Protein AF-A0A0E9LR06-F1 (afdb_monomer_lite)

Secondary structure (DSSP, 8-state):
---SEEEEEEEEEESSTT-TTSEEEEEEEE--SSHHHHHHHHHHHHHHHHHHHHHTTT-----HHHHHHHTHHHH-----EEEEETTEEEEEE-TTTTBEEEEEEEETT--EEE-TTSPEEESSEEEEEEESTTHHHHHHHHHHHHHHHHHHHHHHHHTTSSTT-----------

pLDDT: mean 84.6, std 14.97, range [41.38, 98.06]

Foldseek 3Di:
DAQQKWKWKWAWWDPFQQPPPDIDTGTDTQGDPDRVVRVVVSVVVQVVVLQVQQVVVVHGDDDLVVSLVSRVSTQPNVDWDFDDDPRDGPDTDRPRPRHWMWMKMAGPPFDWDADPVGDTDGPDIQTQDTRHPCRVVCVVSNVVVVVVVVVSVVCVVVVVVPVPDDDDPDDDDDD

Structure (mmCIF, N/CA/C/O backbone):
data_AF-A0A0E9LR06-F1
#
_entry.id   AF-A0A0E9LR06-F1
#
loop_
_atom_site.group_PDB
_atom_site.id
_atom_site.type_symbol
_atom_site.label_atom_id
_atom_site.label_alt_id
_atom_site.label_comp_id
_atom_site.label_asym_id
_atom_site.label_entity_id
_atom_site.label_seq_id
_atom_site.pdbx_PDB_ins_code
_atom_site.Cartn_x
_atom_site.Cartn_y
_atom_site.Cartn_z
_atom_site.occupancy
_atom_site.B_iso_or_equiv
_atom_site.auth_seq_id
_atom_site.auth_comp_id
_atom_site.auth_asym_id
_atom_site.auth_atom_id
_atom_site.pdbx_PDB_model_num
ATOM 1 N N . MET A 1 1 ? -22.228 1.128 17.188 1.00 53.84 1 MET A N 1
ATOM 2 C CA . MET A 1 1 ? -21.564 2.427 16.905 1.00 53.84 1 MET A CA 1
ATOM 3 C C . MET A 1 1 ? -20.987 2.357 15.503 1.00 53.84 1 MET A C 1
ATOM 5 O O . MET A 1 1 ? -20.429 1.321 15.172 1.00 53.84 1 MET A O 1
ATOM 9 N N . LYS A 1 2 ? -21.122 3.404 14.677 1.00 66.38 2 LYS A N 1
ATOM 10 C CA . LYS A 1 2 ? -20.380 3.459 13.404 1.00 66.38 2 LYS A CA 1
ATOM 11 C C . LYS A 1 2 ? -18.892 3.612 13.716 1.00 66.38 2 LYS A C 1
ATOM 13 O O . LYS A 1 2 ? -18.542 4.405 14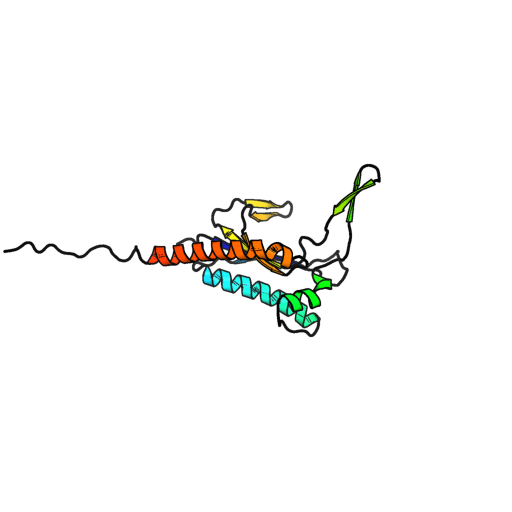.588 1.00 66.38 2 LYS A O 1
ATOM 18 N N . THR A 1 3 ? -18.036 2.856 13.040 1.00 77.25 3 THR A N 1
ATOM 19 C CA . THR A 1 3 ? -16.591 3.007 13.209 1.00 77.25 3 THR A CA 1
ATOM 20 C C . THR A 1 3 ? -16.111 4.346 12.671 1.00 77.25 3 THR A C 1
ATOM 22 O O . THR A 1 3 ? -16.544 4.739 11.589 1.00 77.25 3 THR A O 1
ATOM 25 N N . PRO A 1 4 ? -15.212 5.040 13.392 1.00 89.06 4 PRO A N 1
ATOM 26 C CA . PRO A 1 4 ? -14.750 6.369 12.992 1.00 89.06 4 PRO A CA 1
ATOM 27 C C . PRO A 1 4 ? -13.820 6.348 11.775 1.00 89.06 4 PRO A C 1
ATOM 29 O O . PRO A 1 4 ? -13.615 7.378 11.145 1.00 89.06 4 PRO A O 1
ATOM 32 N N . PHE A 1 5 ? -13.265 5.187 11.433 1.00 94.81 5 PHE A N 1
ATOM 33 C CA . PHE A 1 5 ? -12.407 5.000 10.272 1.00 94.81 5 PHE A CA 1
ATOM 34 C C . PHE A 1 5 ? -12.494 3.557 9.765 1.00 94.81 5 PHE A C 1
ATOM 36 O O . PHE A 1 5 ? -13.059 2.672 10.421 1.00 94.81 5 PHE A O 1
ATOM 43 N N . PHE A 1 6 ? -11.951 3.336 8.576 1.00 96.19 6 PHE A N 1
ATOM 44 C CA . PHE A 1 6 ? -11.819 2.040 7.922 1.00 96.19 6 PHE A CA 1
ATOM 45 C C . PHE A 1 6 ? -10.513 1.989 7.124 1.00 96.19 6 PHE A C 1
ATOM 47 O O . PHE A 1 6 ? -9.777 2.975 7.074 1.00 96.19 6 PHE A O 1
ATOM 54 N N . TYR A 1 7 ? -10.225 0.841 6.510 1.00 97.94 7 TYR A N 1
ATOM 55 C CA . TYR A 1 7 ? -9.013 0.664 5.714 1.00 97.94 7 TYR A CA 1
ATOM 56 C C . TYR A 1 7 ? -9.339 0.477 4.240 1.00 97.94 7 TYR A C 1
ATOM 58 O O . TYR A 1 7 ? -10.349 -0.135 3.885 1.00 97.94 7 TYR A O 1
ATOM 66 N N . LEU A 1 8 ? -8.457 0.994 3.397 1.00 96.88 8 LEU A N 1
ATOM 67 C CA . LEU A 1 8 ? -8.455 0.808 1.956 1.00 96.88 8 LEU A CA 1
ATOM 68 C C . LEU A 1 8 ? -7.118 0.178 1.574 1.00 96.88 8 LEU A C 1
ATOM 70 O O . LEU A 1 8 ? -6.073 0.749 1.873 1.00 96.88 8 LEU A O 1
ATOM 74 N N . VAL A 1 9 ? -7.150 -0.973 0.914 1.00 96.38 9 VAL A N 1
ATOM 75 C CA . VAL A 1 9 ? -5.975 -1.526 0.239 1.00 96.38 9 VAL A CA 1
ATOM 76 C C . VAL A 1 9 ? -6.067 -1.141 -1.226 1.00 96.38 9 VAL A C 1
ATOM 78 O O . VAL A 1 9 ? -7.066 -1.453 -1.871 1.00 96.38 9 VAL A O 1
ATOM 81 N N . SER A 1 10 ? -5.057 -0.444 -1.730 1.00 93.94 10 SER A N 1
ATOM 82 C CA . SER A 1 10 ? -5.015 0.019 -3.113 1.00 93.94 10 SER A CA 1
ATOM 83 C C . SER A 1 10 ? -3.616 -0.147 -3.689 1.00 93.94 10 SER A C 1
ATOM 85 O O . SER A 1 10 ? -2.638 -0.042 -2.951 1.00 93.94 10 SER A O 1
ATOM 87 N N . GLY A 1 11 ? -3.517 -0.448 -4.977 1.00 91.44 11 GLY A N 1
ATOM 88 C CA . GLY A 1 11 ? -2.230 -0.615 -5.631 1.00 91.44 11 GLY A CA 1
ATOM 89 C C . GLY A 1 11 ? -2.339 -1.193 -7.028 1.00 91.44 11 GLY A C 1
ATOM 90 O O . GLY A 1 11 ? -3.398 -1.680 -7.426 1.00 91.44 11 GLY A O 1
ATOM 91 N N . THR A 1 12 ? -1.214 -1.178 -7.725 1.00 91.06 12 THR A N 1
ATOM 92 C CA . THR A 1 12 ? -1.082 -1.667 -9.090 1.00 91.06 12 THR A CA 1
ATOM 93 C C . THR A 1 12 ? 0.176 -2.516 -9.199 1.00 91.06 12 THR A C 1
ATOM 95 O O . THR A 1 12 ? 1.254 -2.112 -8.769 1.00 91.06 12 THR A O 1
ATOM 98 N N . PHE A 1 13 ? 0.055 -3.700 -9.790 1.00 87.81 13 PHE A N 1
ATOM 99 C CA . PHE A 1 13 ? 1.185 -4.583 -10.074 1.00 87.81 13 PHE A CA 1
ATOM 100 C C . PHE A 1 13 ? 1.242 -4.931 -11.548 1.00 87.81 13 PHE A C 1
ATOM 102 O O . PHE A 1 13 ? 0.211 -5.135 -12.187 1.00 87.81 13 PHE A O 1
ATOM 109 N N . MET A 1 14 ? 2.441 -5.125 -12.075 1.00 86.69 14 MET A N 1
ATOM 110 C CA . MET A 1 14 ? 2.588 -5.728 -13.394 1.00 86.69 14 MET A CA 1
ATOM 111 C C . MET A 1 14 ? 2.323 -7.235 -13.302 1.00 86.69 14 MET A C 1
ATOM 113 O O . MET A 1 14 ? 2.738 -7.881 -12.347 1.00 86.69 14 MET A O 1
ATOM 117 N N . ARG A 1 15 ? 1.629 -7.834 -14.278 1.00 80.50 15 ARG A N 1
ATOM 118 C CA . ARG A 1 15 ? 1.476 -9.306 -14.329 1.00 80.50 15 ARG A CA 1
ATOM 119 C C . ARG A 1 15 ? 2.746 -10.004 -14.783 1.00 80.50 15 ARG A C 1
ATOM 121 O O . ARG A 1 15 ? 3.028 -11.117 -14.354 1.00 80.50 15 ARG A O 1
ATOM 128 N N . SER A 1 16 ? 3.460 -9.361 -15.698 1.00 75.75 16 SER A N 1
ATOM 129 C CA . SER A 1 16 ? 4.709 -9.844 -16.268 1.00 75.75 16 SER A CA 1
ATOM 130 C C . SER A 1 16 ? 5.691 -8.681 -16.373 1.00 75.75 16 SER A C 1
ATOM 132 O O . SER A 1 16 ? 5.259 -7.559 -16.655 1.00 75.75 16 SER A O 1
ATOM 134 N N . PRO A 1 17 ? 7.000 -8.930 -16.198 1.00 68.69 17 PRO A N 1
ATOM 135 C CA . PRO A 1 17 ? 8.024 -7.914 -16.404 1.00 68.69 17 PRO A CA 1
ATOM 136 C C . PRO A 1 17 ? 7.884 -7.259 -17.786 1.00 68.69 17 PRO A C 1
ATOM 138 O O . PRO A 1 17 ? 7.922 -7.947 -18.806 1.00 68.69 17 PRO A O 1
ATOM 141 N N . GLY A 1 18 ? 7.714 -5.936 -17.821 1.00 66.81 18 GLY A N 1
ATOM 142 C CA . GLY A 1 18 ? 7.648 -5.151 -19.060 1.00 66.81 18 GLY A CA 1
ATOM 143 C C . GLY A 1 18 ? 6.316 -5.178 -19.827 1.00 66.81 18 GLY A C 1
ATOM 144 O O . GLY A 1 18 ? 6.215 -4.498 -20.847 1.00 66.81 18 GLY A O 1
ATOM 145 N N . ASP A 1 19 ? 5.292 -5.902 -19.361 1.00 74.62 19 ASP A N 1
ATOM 146 C CA . ASP A 1 19 ? 3.959 -5.892 -19.985 1.00 74.62 19 ASP A CA 1
ATOM 147 C C . ASP A 1 19 ? 3.061 -4.807 -19.379 1.00 74.62 19 ASP A C 1
ATOM 149 O O . ASP A 1 19 ? 2.243 -5.080 -18.502 1.00 74.62 19 ASP A O 1
ATOM 153 N N . LEU A 1 20 ? 3.194 -3.576 -19.880 1.00 73.50 20 LEU A N 1
ATOM 154 C CA . LEU A 1 20 ? 2.383 -2.427 -19.455 1.00 73.50 20 LEU A CA 1
ATOM 155 C C . LEU A 1 20 ? 0.892 -2.530 -19.798 1.00 73.50 20 LEU A C 1
ATOM 157 O O . LEU A 1 20 ? 0.096 -1.735 -19.306 1.00 73.50 20 LEU A O 1
ATOM 161 N N . SER A 1 21 ? 0.502 -3.463 -20.666 1.00 77.75 21 SER A N 1
ATOM 162 C CA . SER A 1 21 ? -0.845 -3.477 -21.242 1.00 77.75 21 SER A CA 1
ATOM 163 C C . SER A 1 21 ? -1.899 -4.115 -20.335 1.00 77.75 21 SER A C 1
ATOM 165 O O . SER A 1 21 ? -3.094 -3.984 -20.600 1.00 77.75 21 SER A O 1
ATOM 167 N N . ASN A 1 22 ? -1.470 -4.814 -19.281 1.00 81.06 22 ASN A N 1
ATOM 168 C CA . ASN A 1 22 ? -2.355 -5.619 -18.447 1.00 81.06 22 ASN A CA 1
ATOM 169 C C . ASN A 1 22 ? -1.936 -5.613 -16.964 1.00 81.06 22 ASN A C 1
ATOM 171 O O . ASN A 1 22 ? -1.532 -6.657 -16.428 1.00 81.06 22 ASN A O 1
ATOM 175 N N . PRO A 1 23 ? -2.001 -4.453 -16.289 1.00 86.94 23 PRO A N 1
ATOM 176 C CA . PRO A 1 23 ? -1.739 -4.379 -14.861 1.00 86.94 23 PRO A CA 1
ATOM 177 C C . PRO A 1 23 ? -2.803 -5.133 -14.041 1.00 86.94 23 PRO A C 1
ATOM 179 O O . PRO A 1 23 ? -3.943 -5.342 -14.461 1.00 86.94 23 PRO A O 1
ATOM 182 N N . VAL A 1 24 ? -2.420 -5.562 -12.841 1.00 87.06 24 VAL A N 1
ATOM 183 C CA . VAL A 1 24 ? -3.335 -5.998 -11.786 1.00 87.06 24 VAL A CA 1
ATOM 184 C C . VAL A 1 24 ? -3.602 -4.810 -10.885 1.00 87.06 24 VAL A C 1
ATOM 186 O O . VAL A 1 24 ? -2.725 -4.401 -10.128 1.00 87.06 24 VAL A O 1
ATOM 189 N N . GLU A 1 25 ? -4.823 -4.300 -10.937 1.00 89.44 25 GLU A N 1
ATOM 190 C CA . GLU A 1 25 ? -5.280 -3.237 -10.051 1.00 89.44 25 GLU A CA 1
ATOM 191 C C . GLU A 1 25 ? -5.971 -3.825 -8.821 1.00 89.44 25 GLU A C 1
ATOM 193 O O . GLU A 1 25 ? -6.717 -4.810 -8.882 1.00 89.44 25 GLU A O 1
ATOM 198 N N . VAL A 1 26 ? -5.699 -3.212 -7.678 1.00 90.75 26 VAL A N 1
ATOM 199 C CA . VAL A 1 26 ? -6.252 -3.566 -6.380 1.00 90.75 26 VAL A CA 1
ATOM 200 C C . VAL A 1 26 ? -6.905 -2.319 -5.807 1.00 90.75 26 VAL A C 1
ATOM 202 O O . VAL A 1 26 ? -6.276 -1.268 -5.709 1.00 90.75 26 VAL A O 1
ATOM 205 N N . ASN A 1 27 ? -8.168 -2.442 -5.402 1.00 92.62 27 ASN A N 1
ATOM 206 C CA . ASN A 1 27 ? -8.927 -1.367 -4.768 1.00 92.62 27 ASN A CA 1
ATOM 207 C C . ASN A 1 27 ? -10.011 -1.968 -3.855 1.00 92.62 27 ASN A C 1
ATOM 209 O O . ASN A 1 27 ? -11.143 -2.209 -4.269 1.00 92.62 27 ASN A O 1
ATOM 213 N N . GLN A 1 28 ? -9.647 -2.301 -2.613 1.00 95.25 28 GLN A N 1
ATOM 214 C CA . GLN A 1 28 ? -10.498 -3.067 -1.697 1.00 95.25 28 GLN A CA 1
ATOM 215 C C . GLN A 1 28 ? -10.680 -2.372 -0.346 1.00 95.25 28 GLN A C 1
ATOM 217 O O . GLN A 1 28 ? -9.725 -2.072 0.372 1.00 95.25 28 GLN A O 1
ATOM 222 N N . LEU A 1 29 ? -11.943 -2.199 0.050 1.00 96.44 29 LEU A N 1
ATOM 223 C CA . LEU A 1 29 ? -12.328 -1.631 1.340 1.00 96.44 29 LEU A CA 1
ATOM 224 C C . LEU A 1 29 ? -12.479 -2.701 2.423 1.00 96.44 29 LEU A C 1
ATOM 226 O O . LEU A 1 29 ? -13.075 -3.757 2.199 1.00 96.44 29 LEU A O 1
ATOM 230 N N . PHE A 1 30 ? -12.033 -2.363 3.630 1.00 97.00 30 PHE A N 1
ATOM 231 C CA . PHE A 1 30 ? -12.145 -3.175 4.838 1.00 97.00 30 PHE A CA 1
ATOM 232 C C . PHE A 1 30 ? -12.831 -2.364 5.932 1.00 97.00 30 PHE A C 1
ATOM 234 O O . PHE A 1 30 ? -12.227 -1.504 6.577 1.00 97.00 30 PHE A O 1
ATOM 241 N N . LYS A 1 31 ? -14.118 -2.651 6.140 1.00 95.69 31 LYS A N 1
ATOM 242 C CA . LYS A 1 31 ? -14.971 -2.025 7.156 1.00 95.69 31 LYS A CA 1
ATOM 243 C C . LYS A 1 31 ? -15.406 -3.086 8.157 1.00 95.69 31 LYS A C 1
ATOM 245 O O . LYS A 1 31 ? -15.780 -4.186 7.764 1.00 95.69 31 LYS A O 1
ATOM 250 N N . HIS A 1 32 ? -15.362 -2.763 9.442 1.00 94.81 32 HIS A N 1
ATOM 251 C CA . HIS A 1 32 ? -15.816 -3.654 10.506 1.00 94.81 32 HIS A CA 1
ATOM 252 C C . HIS A 1 32 ? -16.114 -2.834 11.759 1.00 94.81 32 HIS A C 1
ATOM 254 O O . HIS A 1 32 ? -15.407 -1.865 11.990 1.00 94.81 32 HIS A O 1
ATOM 260 N N . GLU A 1 33 ? -17.087 -3.235 12.586 1.00 90.81 33 GLU A N 1
ATOM 261 C CA . GLU A 1 33 ? -17.460 -2.516 13.823 1.00 90.81 33 GLU A CA 1
ATOM 262 C C . GLU A 1 33 ? -16.299 -2.343 14.816 1.00 90.81 33 GLU A C 1
ATOM 264 O O . GLU A 1 33 ? -16.225 -1.370 15.561 1.00 90.81 33 GLU A O 1
ATOM 269 N N . SER A 1 34 ? -15.376 -3.299 14.805 1.00 91.62 34 SER A N 1
ATOM 270 C CA . SER A 1 34 ? -14.089 -3.227 15.492 1.00 91.62 34 SER A CA 1
ATOM 271 C C . SER A 1 34 ? -12.984 -2.876 14.489 1.00 91.62 34 SER A C 1
ATOM 273 O O . SER A 1 34 ? -12.660 -3.727 13.649 1.00 91.62 34 SER A O 1
ATOM 275 N N . PRO A 1 35 ? -12.368 -1.677 14.565 1.00 92.25 35 PRO A N 1
ATOM 276 C CA . PRO A 1 35 ? -11.333 -1.268 13.616 1.00 92.25 35 PRO A CA 1
ATOM 277 C C . PRO A 1 35 ? -10.096 -2.168 13.626 1.00 92.25 35 PRO A C 1
ATOM 279 O O . PRO A 1 35 ? -9.460 -2.346 12.594 1.00 92.25 35 PRO A O 1
ATOM 282 N N . SER A 1 36 ? -9.780 -2.821 14.750 1.00 93.69 36 SER A N 1
ATOM 283 C CA . SER A 1 36 ? -8.645 -3.750 14.824 1.00 93.69 36 SER A CA 1
ATOM 284 C C . SER A 1 36 ? -8.868 -5.008 13.976 1.00 93.69 36 SER A C 1
ATOM 286 O O . SER A 1 36 ? -7.913 -5.568 13.436 1.00 93.69 36 SER A O 1
ATOM 288 N N . VAL A 1 37 ? -10.124 -5.434 13.806 1.00 95.88 37 VAL A N 1
ATOM 289 C CA . VAL A 1 37 ? -10.494 -6.533 12.902 1.00 95.88 37 VAL A CA 1
ATOM 290 C C . VAL A 1 37 ? -10.360 -6.090 11.446 1.00 95.88 37 VAL A C 1
ATOM 292 O O . VAL A 1 37 ? -9.747 -6.809 10.659 1.00 95.88 37 VAL A O 1
ATOM 295 N N . ALA A 1 38 ? -10.850 -4.893 11.100 1.00 96.56 38 ALA A N 1
ATOM 296 C CA . ALA A 1 38 ? -10.677 -4.325 9.760 1.00 96.56 38 ALA A CA 1
ATOM 297 C C . ALA A 1 38 ? -9.190 -4.182 9.392 1.00 96.56 38 ALA A C 1
ATOM 299 O O . ALA A 1 38 ? -8.785 -4.593 8.306 1.00 96.56 38 ALA A O 1
ATOM 300 N N . ARG A 1 39 ? -8.363 -3.705 10.334 1.00 97.12 39 ARG A N 1
ATOM 301 C CA . ARG A 1 39 ? -6.907 -3.594 10.180 1.00 97.12 39 ARG A CA 1
ATOM 302 C C . ARG A 1 39 ? -6.276 -4.945 9.862 1.00 97.12 39 ARG A C 1
ATOM 304 O O . ARG A 1 39 ? -5.557 -5.080 8.880 1.00 97.12 39 ARG A O 1
ATOM 311 N N . LYS A 1 40 ? -6.564 -5.971 10.670 1.00 98.00 40 LYS A N 1
ATOM 312 C CA . LYS A 1 40 ? -6.028 -7.328 10.457 1.00 98.00 40 LYS A CA 1
ATOM 313 C C . LYS A 1 40 ? -6.427 -7.895 9.094 1.00 98.00 40 LYS A C 1
ATOM 315 O O . LYS A 1 40 ? -5.604 -8.543 8.455 1.00 98.00 40 LYS A O 1
ATOM 320 N N . ALA A 1 41 ? -7.663 -7.654 8.656 1.00 98.06 41 ALA A N 1
ATOM 321 C CA . ALA A 1 41 ? -8.141 -8.105 7.354 1.00 98.06 41 ALA A CA 1
ATOM 322 C C . ALA A 1 41 ? -7.411 -7.403 6.197 1.00 98.06 41 ALA A C 1
ATOM 324 O O . ALA A 1 41 ? -6.943 -8.089 5.291 1.00 98.06 41 ALA A O 1
ATOM 325 N N . ALA A 1 42 ? -7.234 -6.080 6.271 1.00 98.06 42 ALA A N 1
ATOM 326 C CA . ALA A 1 42 ? -6.503 -5.307 5.266 1.00 98.06 42 ALA A CA 1
ATOM 327 C C . ALA A 1 42 ? -5.038 -5.760 5.139 1.00 98.06 42 ALA A C 1
ATOM 329 O O . ALA A 1 42 ? -4.567 -6.036 4.039 1.00 98.06 42 ALA A O 1
ATOM 330 N N . PHE A 1 43 ? -4.336 -5.922 6.266 1.00 97.31 43 PHE A N 1
ATOM 331 C CA . PHE A 1 43 ? -2.949 -6.400 6.265 1.00 97.31 43 PHE A CA 1
ATOM 332 C C . PHE A 1 43 ? -2.821 -7.833 5.747 1.00 97.31 43 PHE A C 1
ATOM 334 O O . PHE A 1 43 ? -1.908 -8.120 4.982 1.00 97.31 43 PHE A O 1
ATOM 341 N N . ARG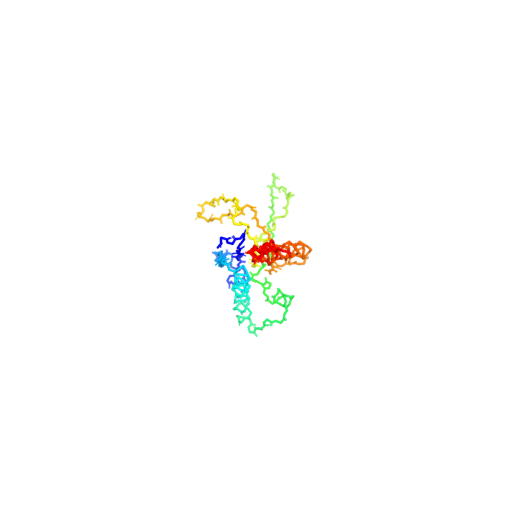 A 1 44 ? -3.746 -8.732 6.111 1.00 97.50 44 ARG A N 1
ATOM 342 C CA . ARG A 1 44 ? -3.756 -10.099 5.571 1.00 97.50 44 ARG A CA 1
ATOM 343 C C . ARG A 1 44 ? -3.972 -10.103 4.062 1.00 97.50 44 ARG A C 1
ATOM 345 O O . ARG A 1 44 ? -3.283 -10.821 3.356 1.00 97.50 44 ARG A O 1
ATOM 352 N N . PHE A 1 45 ? -4.923 -9.313 3.576 1.00 96.50 45 PHE A N 1
ATOM 353 C CA . PHE A 1 45 ? -5.188 -9.207 2.148 1.00 96.50 45 PHE A CA 1
ATOM 354 C C . PHE A 1 45 ? -3.969 -8.674 1.390 1.00 96.50 45 PHE A C 1
ATOM 356 O O . PHE A 1 45 ? -3.577 -9.265 0.392 1.00 96.50 45 PHE A O 1
ATOM 363 N N . CYS A 1 46 ? -3.326 -7.626 1.911 1.00 94.69 46 CYS A N 1
ATOM 364 C CA . CYS A 1 46 ? -2.074 -7.106 1.368 1.00 94.69 46 CYS A CA 1
ATOM 365 C C . CYS A 1 46 ? -0.977 -8.184 1.332 1.00 94.69 46 CYS A C 1
ATOM 367 O O . CYS A 1 46 ? -0.374 -8.403 0.287 1.00 94.69 46 CYS A O 1
ATOM 369 N N . GLN A 1 47 ? -0.762 -8.899 2.442 1.00 94.19 47 GLN A N 1
ATOM 370 C CA . GLN A 1 47 ? 0.240 -9.966 2.525 1.00 94.19 47 GLN A CA 1
ATOM 371 C C . GLN A 1 47 ? -0.026 -11.091 1.520 1.00 94.19 47 GLN A C 1
ATOM 373 O O . GLN A 1 47 ? 0.908 -11.548 0.876 1.00 94.19 47 GLN A O 1
ATOM 378 N N . ASN A 1 48 ? -1.286 -11.488 1.324 1.00 94.25 48 ASN A N 1
ATOM 379 C CA . ASN A 1 48 ? -1.632 -12.537 0.365 1.00 94.25 48 ASN A CA 1
ATOM 380 C C . ASN A 1 48 ? -1.198 -12.186 -1.069 1.00 94.25 48 ASN A C 1
ATOM 382 O O . ASN A 1 48 ? -0.763 -13.072 -1.796 1.00 94.25 48 ASN A O 1
ATOM 386 N N 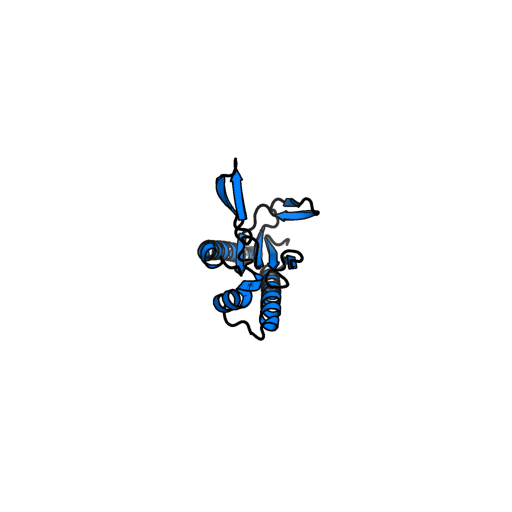. TYR A 1 49 ? -1.298 -10.917 -1.485 1.00 91.12 49 TYR A N 1
ATOM 387 C CA . TYR A 1 49 ? -0.786 -10.501 -2.798 1.00 91.12 49 TYR A CA 1
ATOM 388 C C . TYR A 1 49 ? 0.732 -10.655 -2.872 1.00 91.12 49 TYR A C 1
ATOM 390 O O . TYR A 1 49 ? 1.240 -11.234 -3.828 1.00 91.12 49 TYR A O 1
ATOM 398 N N . ILE A 1 50 ? 1.444 -10.177 -1.848 1.00 90.94 50 ILE A N 1
ATOM 399 C CA . ILE A 1 50 ? 2.906 -10.283 -1.762 1.00 90.94 50 ILE A CA 1
ATOM 400 C C . ILE A 1 50 ? 3.334 -11.752 -1.841 1.00 90.94 50 ILE A C 1
ATOM 402 O O . ILE A 1 50 ? 4.227 -12.086 -2.617 1.00 90.94 50 ILE A O 1
ATOM 406 N N . ASP A 1 51 ? 2.665 -12.627 -1.091 1.00 93.81 51 ASP A N 1
ATOM 407 C CA . ASP A 1 51 ? 2.953 -14.059 -1.065 1.00 93.81 51 ASP A CA 1
ATOM 408 C C . ASP A 1 51 ? 2.739 -14.699 -2.444 1.00 93.81 51 ASP A C 1
ATOM 410 O O . ASP A 1 51 ? 3.629 -15.392 -2.921 1.00 93.81 51 ASP A O 1
ATOM 414 N N . VAL A 1 52 ? 1.632 -14.400 -3.136 1.00 91.50 52 VAL A N 1
ATOM 415 C CA . VAL A 1 52 ? 1.367 -14.919 -4.494 1.00 91.50 52 VAL A CA 1
ATOM 416 C C . VAL A 1 52 ? 2.456 -14.500 -5.487 1.00 91.50 52 VAL A C 1
ATOM 418 O O . VAL A 1 52 ? 2.920 -15.319 -6.285 1.00 91.50 52 VAL A O 1
ATOM 421 N N . PHE A 1 53 ? 2.893 -13.239 -5.450 1.00 89.31 53 PHE A N 1
ATOM 422 C CA . PHE A 1 53 ? 3.958 -12.781 -6.343 1.00 89.31 53 PHE A CA 1
ATOM 423 C C . PHE A 1 53 ? 5.315 -13.406 -5.996 1.00 89.31 53 PHE A C 1
ATOM 425 O O . PHE A 1 53 ? 6.066 -13.763 -6.904 1.00 89.31 53 PHE A O 1
ATOM 432 N N . LEU A 1 54 ? 5.627 -13.591 -4.712 1.00 92.38 54 LEU A N 1
ATOM 433 C CA . LEU A 1 54 ? 6.854 -14.272 -4.288 1.00 92.38 54 LEU A CA 1
ATOM 434 C C . LEU A 1 54 ? 6.847 -15.756 -4.662 1.00 92.38 54 LEU A C 1
ATOM 436 O O . LEU A 1 54 ? 7.855 -16.257 -5.156 1.00 92.38 54 LEU A O 1
ATOM 440 N N . GLU A 1 55 ? 5.711 -16.437 -4.512 1.00 93.19 55 GLU A N 1
ATOM 441 C CA . GLU A 1 55 ? 5.540 -17.832 -4.926 1.00 93.19 55 GLU A CA 1
ATOM 442 C C . GLU A 1 55 ? 5.765 -18.002 -6.433 1.00 93.19 55 GLU A C 1
ATOM 444 O O . GLU A 1 55 ? 6.375 -18.983 -6.849 1.00 93.19 55 GLU A O 1
ATOM 449 N N . SER A 1 56 ? 5.379 -17.018 -7.257 1.00 90.75 56 SER A N 1
ATOM 450 C CA . SER A 1 56 ? 5.672 -17.030 -8.702 1.00 90.75 56 SER A CA 1
ATOM 451 C C . SER A 1 56 ? 7.172 -16.973 -9.040 1.00 90.75 56 SER A C 1
ATOM 453 O O . SER A 1 56 ? 7.566 -17.259 -10.171 1.00 90.75 56 SER A O 1
ATOM 455 N N . LYS A 1 57 ? 8.007 -16.597 -8.063 1.00 91.12 57 LYS A N 1
ATOM 456 C CA . LYS A 1 57 ? 9.472 -16.520 -8.143 1.00 91.12 57 LYS A CA 1
ATOM 457 C C . LYS A 1 57 ? 10.155 -17.619 -7.311 1.00 91.12 57 LYS A C 1
ATOM 459 O O . LYS A 1 57 ? 11.352 -17.512 -7.064 1.00 91.12 57 LYS A O 1
ATOM 464 N N . ASP A 1 58 ? 9.412 -18.636 -6.861 1.00 95.25 58 ASP A N 1
ATOM 465 C CA . ASP A 1 58 ? 9.884 -19.703 -5.963 1.00 95.25 58 ASP A CA 1
ATOM 466 C C . ASP A 1 58 ? 10.479 -19.185 -4.632 1.00 95.25 58 ASP A C 1
ATOM 468 O O . ASP A 1 58 ? 11.319 -19.833 -4.000 1.00 95.25 58 ASP A O 1
ATOM 472 N N . GLU A 1 59 ? 10.028 -18.016 -4.170 1.00 96.00 59 GLU A N 1
ATOM 473 C CA . GLU A 1 59 ? 10.492 -17.372 -2.941 1.00 96.00 59 GLU A CA 1
ATOM 474 C C . GLU A 1 59 ? 9.401 -17.320 -1.868 1.00 96.00 59 GLU A C 1
ATOM 476 O O . GLU A 1 59 ? 8.206 -17.451 -2.124 1.00 96.00 59 GLU A O 1
ATOM 481 N N . LYS A 1 60 ? 9.824 -17.110 -0.618 1.00 95.19 60 LYS A N 1
ATOM 482 C CA . LYS A 1 60 ? 8.925 -16.879 0.522 1.00 95.19 60 LYS A CA 1
ATOM 483 C C . LYS A 1 60 ? 9.215 -15.532 1.149 1.00 95.19 60 LYS A C 1
ATOM 485 O O . LYS A 1 60 ? 10.369 -15.103 1.177 1.00 95.19 60 LYS A O 1
ATOM 490 N N . PHE A 1 61 ? 8.188 -14.909 1.719 1.00 93.00 61 PHE A N 1
ATOM 491 C CA . PHE A 1 61 ? 8.356 -13.654 2.436 1.00 93.00 61 PHE A CA 1
ATOM 492 C C . PHE A 1 61 ? 9.282 -13.828 3.647 1.00 93.00 61 PHE A C 1
ATOM 494 O O . PHE A 1 61 ? 9.043 -14.674 4.513 1.00 93.00 61 PHE A O 1
ATOM 501 N N . ARG A 1 62 ? 10.342 -13.012 3.717 1.00 93.19 62 ARG A N 1
ATOM 502 C CA . ARG A 1 62 ? 11.269 -12.958 4.866 1.00 93.19 62 ARG A CA 1
ATOM 503 C C . ARG A 1 62 ? 11.321 -11.573 5.489 1.00 93.19 62 ARG A C 1
ATOM 505 O O . ARG A 1 62 ? 11.334 -11.445 6.711 1.00 93.19 62 ARG A O 1
ATOM 512 N N . SER A 1 63 ? 11.369 -10.542 4.652 1.00 90.12 63 SER A N 1
ATOM 513 C CA . SER A 1 63 ? 11.363 -9.145 5.075 1.00 90.12 63 SER A CA 1
ATOM 514 C C . SER A 1 63 ? 10.820 -8.245 3.962 1.00 90.12 63 SER A C 1
ATOM 516 O O . SER A 1 63 ? 10.886 -8.626 2.791 1.00 90.12 63 SER A O 1
ATOM 518 N N . PRO A 1 64 ? 10.342 -7.029 4.291 1.00 86.44 64 PRO A N 1
ATOM 519 C CA . PRO A 1 64 ? 9.925 -6.055 3.283 1.00 86.44 64 PRO A CA 1
ATOM 520 C C . PRO A 1 64 ? 11.025 -5.746 2.260 1.00 86.44 64 PRO A C 1
ATOM 522 O O . PRO A 1 64 ? 10.760 -5.732 1.065 1.00 86.44 64 PRO A O 1
ATOM 525 N N . GLN A 1 65 ? 12.275 -5.577 2.707 1.00 88.88 65 GLN A N 1
ATOM 526 C CA . GLN A 1 65 ? 13.405 -5.275 1.821 1.00 88.88 65 GLN A CA 1
ATOM 527 C C . GLN A 1 65 ? 13.681 -6.415 0.837 1.00 88.88 65 GLN A C 1
ATOM 529 O O . GLN A 1 65 ? 13.931 -6.167 -0.338 1.00 88.88 65 GLN A O 1
ATOM 534 N N . GLN A 1 66 ? 13.609 -7.667 1.302 1.00 93.44 66 GLN A N 1
ATOM 535 C CA . GLN A 1 66 ? 13.763 -8.826 0.427 1.00 93.44 66 GLN A CA 1
ATOM 536 C C . GLN A 1 66 ? 12.605 -8.921 -0.571 1.00 93.44 66 GLN A C 1
ATOM 538 O O . GLN A 1 66 ? 12.850 -9.177 -1.747 1.00 93.44 66 GLN A O 1
ATOM 543 N N . ALA A 1 67 ? 11.367 -8.689 -0.128 1.00 92.25 67 ALA A N 1
ATOM 544 C CA . ALA A 1 67 ? 10.212 -8.704 -1.017 1.00 92.25 67 ALA A CA 1
ATOM 545 C C . ALA A 1 67 ? 10.337 -7.640 -2.116 1.00 92.25 67 ALA A C 1
ATOM 547 O O . ALA A 1 67 ? 10.179 -7.969 -3.284 1.00 92.25 67 ALA A O 1
ATOM 548 N N . ILE A 1 68 ? 10.719 -6.406 -1.773 1.00 90.88 68 ILE A N 1
ATOM 549 C CA . ILE A 1 68 ? 10.948 -5.329 -2.752 1.00 90.88 68 ILE A CA 1
ATOM 550 C C . ILE A 1 68 ? 12.016 -5.729 -3.777 1.00 90.88 68 ILE A C 1
ATOM 552 O O . ILE A 1 68 ? 11.810 -5.549 -4.971 1.00 90.88 68 ILE A O 1
ATOM 556 N N . GLN A 1 69 ? 13.130 -6.316 -3.332 1.00 91.19 69 GLN A N 1
ATOM 557 C CA . GLN A 1 69 ? 14.207 -6.747 -4.231 1.00 91.19 69 GLN A CA 1
ATOM 558 C C . GLN A 1 69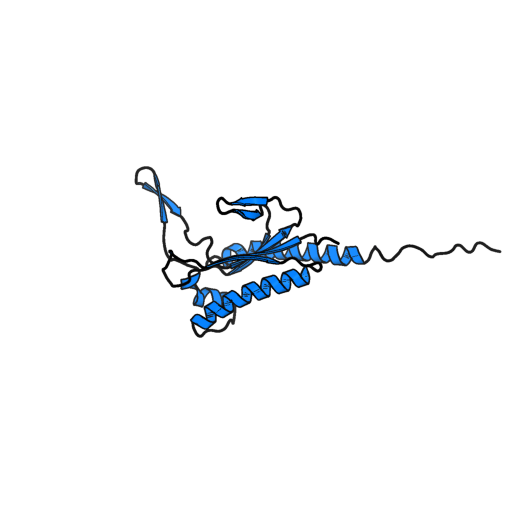 ? 13.771 -7.862 -5.188 1.00 91.19 69 GLN A C 1
ATOM 560 O O . GLN A 1 69 ? 14.073 -7.803 -6.376 1.00 91.19 69 GLN A O 1
ATOM 565 N N . VAL A 1 70 ? 13.073 -8.883 -4.683 1.00 92.25 70 VAL A N 1
ATOM 566 C CA . VAL A 1 70 ? 12.616 -10.019 -5.504 1.00 92.25 70 VAL A CA 1
ATOM 567 C C . VAL A 1 70 ? 11.493 -9.604 -6.455 1.00 92.25 70 VAL A C 1
ATOM 569 O O . VAL A 1 70 ? 11.400 -10.122 -7.569 1.00 92.25 70 VAL A O 1
ATOM 572 N N . LEU A 1 71 ? 10.645 -8.674 -6.020 1.00 90.69 71 LEU A N 1
ATOM 573 C CA . LEU A 1 71 ? 9.475 -8.226 -6.764 1.00 90.69 71 LEU A CA 1
ATOM 574 C C . LEU A 1 71 ? 9.726 -6.981 -7.624 1.00 90.69 71 LEU A C 1
ATOM 576 O O . LEU A 1 71 ? 8.762 -6.487 -8.200 1.00 90.69 71 LEU A O 1
ATOM 580 N N . ASP A 1 72 ? 10.969 -6.498 -7.758 1.00 89.31 72 ASP A N 1
ATOM 581 C CA . ASP A 1 72 ? 11.302 -5.278 -8.520 1.00 89.31 72 ASP A CA 1
ATOM 582 C C . ASP A 1 72 ? 10.664 -5.284 -9.917 1.00 89.31 72 ASP A C 1
ATOM 584 O O . ASP A 1 72 ? 9.984 -4.334 -10.284 1.00 89.31 72 ASP A O 1
ATOM 588 N N . ASP A 1 73 ? 10.746 -6.399 -10.649 1.00 86.56 73 ASP A N 1
ATOM 589 C CA . ASP A 1 73 ? 10.172 -6.502 -11.999 1.00 86.56 73 ASP A CA 1
ATOM 590 C C . ASP A 1 73 ? 8.633 -6.339 -12.059 1.00 86.56 73 ASP A C 1
ATOM 592 O O . ASP A 1 73 ? 8.074 -6.140 -13.140 1.00 86.56 73 ASP A O 1
ATOM 596 N N . PHE A 1 74 ? 7.935 -6.470 -10.927 1.00 86.19 74 PHE A N 1
ATOM 597 C CA . PHE A 1 74 ? 6.482 -6.305 -10.821 1.00 86.19 74 PHE A CA 1
ATOM 598 C C . PHE A 1 74 ? 6.062 -4.910 -10.352 1.00 86.19 74 PHE A C 1
ATOM 600 O O . PHE A 1 74 ? 4.909 -4.527 -10.556 1.00 86.19 74 PHE A O 1
ATOM 607 N N . ILE A 1 75 ? 6.973 -4.172 -9.713 1.00 85.62 75 ILE A N 1
ATOM 608 C CA . ILE A 1 75 ? 6.712 -2.863 -9.090 1.00 85.62 75 ILE A CA 1
ATOM 609 C C . ILE A 1 75 ? 7.550 -1.731 -9.706 1.00 85.62 75 ILE A C 1
ATOM 611 O O . ILE A 1 75 ? 7.603 -0.629 -9.165 1.00 85.62 75 ILE A O 1
ATOM 615 N N . ASN A 1 76 ? 8.238 -2.012 -10.812 1.00 82.19 76 ASN A N 1
ATOM 616 C CA . ASN A 1 76 ? 9.126 -1.088 -11.501 1.00 82.19 76 ASN A CA 1
ATOM 617 C C . ASN A 1 76 ? 9.142 -1.425 -12.997 1.00 82.19 76 ASN A C 1
ATOM 619 O O . ASN A 1 76 ? 9.610 -2.491 -13.402 1.00 82.19 76 ASN A O 1
ATOM 623 N N . THR A 1 77 ? 8.643 -0.523 -13.840 1.00 76.88 77 THR A N 1
ATOM 624 C CA . THR A 1 77 ? 8.660 -0.724 -15.300 1.00 76.88 77 THR A CA 1
ATOM 625 C C . THR A 1 77 ? 10.023 -0.409 -15.897 1.00 76.88 77 THR A C 1
ATOM 627 O O . THR A 1 77 ? 10.300 -0.791 -17.038 1.00 76.88 77 THR A O 1
ATOM 630 N N . ARG A 1 78 ? 10.878 0.287 -15.131 1.00 73.06 78 ARG A N 1
ATOM 631 C CA . ARG A 1 78 ? 12.179 0.825 -15.549 1.00 73.06 78 ARG A CA 1
ATOM 632 C C . ARG A 1 78 ? 12.072 1.757 -16.759 1.00 73.06 78 ARG A C 1
ATOM 634 O O . ARG A 1 78 ? 13.074 1.999 -17.439 1.00 73.06 78 ARG A O 1
ATOM 641 N N . GLN A 1 79 ? 10.875 2.271 -17.036 1.00 73.50 79 GLN A N 1
ATOM 642 C CA . GLN A 1 79 ? 10.658 3.258 -18.078 1.00 73.50 79 GLN A CA 1
ATOM 643 C C . GLN A 1 79 ? 10.925 4.656 -17.535 1.00 73.50 79 GLN A C 1
ATOM 645 O O . GLN A 1 79 ? 10.729 4.951 -16.360 1.00 73.50 79 GLN A O 1
ATOM 650 N N . ARG A 1 80 ? 11.442 5.507 -18.418 1.00 72.19 80 ARG A N 1
ATOM 651 C CA . ARG A 1 80 ? 11.618 6.930 -18.156 1.00 72.19 80 ARG A CA 1
ATOM 652 C C . ARG A 1 80 ? 10.804 7.670 -19.185 1.00 72.19 80 ARG A C 1
ATOM 654 O O . ARG A 1 80 ? 11.116 7.606 -20.378 1.00 72.19 80 ARG A O 1
ATOM 661 N N . GLU A 1 81 ? 9.769 8.349 -18.730 1.00 78.00 81 GLU A N 1
ATOM 662 C CA . GLU A 1 81 ? 9.034 9.278 -19.567 1.00 78.00 81 GLU A CA 1
ATOM 663 C C . GLU A 1 81 ? 9.547 10.691 -19.331 1.00 78.00 81 GLU A C 1
ATOM 665 O O . GLU A 1 81 ? 10.056 11.022 -18.268 1.00 78.00 81 GLU A O 1
ATOM 670 N N . PHE A 1 82 ? 9.468 11.534 -20.356 1.00 82.81 82 PHE A N 1
ATOM 671 C CA . PHE A 1 82 ? 9.974 12.898 -20.281 1.00 82.81 82 PHE A CA 1
ATOM 672 C C . PHE A 1 82 ? 8.906 13.861 -20.771 1.00 82.81 82 PHE A C 1
ATOM 674 O O . PHE A 1 82 ? 8.466 13.772 -21.923 1.00 82.81 82 PHE A O 1
ATOM 681 N N . ALA A 1 83 ? 8.538 14.822 -19.928 1.00 81.31 83 ALA A N 1
ATOM 682 C CA . ALA A 1 83 ? 7.703 15.935 -20.340 1.00 81.31 83 ALA A CA 1
ATOM 683 C C . ALA A 1 83 ? 8.504 16.820 -21.301 1.00 81.31 83 ALA A C 1
ATOM 685 O O . ALA A 1 83 ? 9.641 17.215 -21.016 1.00 81.31 83 ALA A O 1
ATOM 686 N N . ARG A 1 84 ? 7.919 17.131 -22.463 1.00 87.75 84 ARG A N 1
ATOM 687 C CA . ARG A 1 84 ? 8.565 17.953 -23.491 1.00 87.75 84 ARG A CA 1
ATOM 688 C C . ARG A 1 84 ? 7.735 19.176 -23.835 1.00 87.75 84 ARG A C 1
ATOM 690 O O . ARG A 1 84 ? 6.559 19.058 -24.163 1.00 87.75 84 ARG A O 1
ATOM 697 N N . VAL A 1 85 ? 8.383 20.337 -23.864 1.00 82.00 85 VAL A N 1
ATOM 698 C CA . VAL A 1 85 ? 7.810 21.591 -24.372 1.00 82.00 85 VAL A CA 1
ATOM 699 C C . VAL A 1 85 ? 8.732 22.132 -25.456 1.00 82.00 85 VAL A C 1
ATOM 701 O O . VAL A 1 85 ? 9.939 22.240 -25.260 1.00 82.00 85 VAL A O 1
ATOM 704 N N . ALA A 1 86 ? 8.173 22.415 -26.637 1.00 86.44 86 ALA A N 1
ATOM 705 C CA . ALA A 1 86 ? 8.927 22.865 -27.814 1.00 86.44 86 ALA A CA 1
ATOM 706 C C . ALA A 1 86 ? 10.142 21.969 -28.168 1.00 86.44 86 ALA A C 1
ATOM 708 O O . ALA A 1 86 ? 11.177 22.448 -28.623 1.00 86.44 86 ALA A O 1
ATOM 709 N N . GLY A 1 87 ? 10.026 20.654 -27.941 1.00 82.12 87 GLY A N 1
ATOM 710 C CA . GLY A 1 87 ? 11.081 19.671 -28.221 1.00 82.12 87 GLY A CA 1
ATOM 711 C C . GLY A 1 87 ? 12.162 19.543 -27.141 1.00 82.12 87 GLY A C 1
ATOM 712 O O . GLY A 1 87 ? 12.941 18.589 -27.191 1.00 82.12 87 GLY A O 1
ATOM 713 N N . GLN A 1 88 ? 12.183 20.427 -26.140 1.00 82.94 88 GLN A N 1
ATOM 714 C CA . GLN A 1 88 ? 13.090 20.346 -24.994 1.00 82.94 88 GLN A CA 1
ATOM 715 C C . GLN A 1 88 ? 12.467 19.526 -23.865 1.00 82.94 88 GLN A C 1
ATOM 717 O O . GLN A 1 88 ? 11.274 19.651 -23.596 1.00 82.94 88 GLN A O 1
ATOM 722 N N . ILE A 1 89 ? 13.278 18.683 -23.222 1.00 84.00 89 ILE A N 1
ATOM 723 C CA . ILE A 1 89 ? 12.891 17.956 -22.008 1.00 84.00 89 ILE A CA 1
ATOM 724 C C . ILE A 1 89 ? 12.847 18.967 -20.864 1.00 84.00 89 ILE A C 1
ATOM 726 O O . ILE A 1 89 ? 13.844 19.642 -20.615 1.00 84.00 89 ILE A O 1
ATOM 730 N N . ILE A 1 90 ? 11.695 19.075 -20.210 1.00 88.94 90 ILE A N 1
ATOM 731 C CA . ILE A 1 90 ? 11.487 19.970 -19.065 1.00 88.94 90 ILE A CA 1
ATOM 732 C C . ILE A 1 90 ? 11.360 19.211 -17.747 1.00 88.94 90 ILE A C 1
ATOM 734 O O . ILE A 1 90 ? 11.604 19.804 -16.702 1.00 88.94 90 ILE A O 1
ATOM 738 N N . ASP A 1 91 ? 10.997 17.927 -17.802 1.00 80.19 91 ASP A N 1
ATOM 739 C CA . ASP A 1 91 ? 10.840 17.086 -16.620 1.00 80.19 91 ASP A CA 1
ATOM 740 C C . ASP A 1 91 ? 10.969 15.598 -16.974 1.00 80.19 91 ASP A C 1
ATOM 742 O O . ASP A 1 91 ? 10.739 15.211 -18.127 1.00 80.19 91 ASP A O 1
ATOM 746 N N . GLU A 1 92 ? 11.319 14.778 -15.988 1.00 77.25 92 GLU A N 1
ATOM 747 C CA . GLU A 1 92 ? 11.236 13.315 -16.045 1.00 77.25 92 GLU A CA 1
ATOM 748 C C . GLU A 1 92 ? 9.969 12.888 -15.298 1.00 77.25 92 GLU A C 1
ATOM 750 O O . GLU A 1 92 ? 9.800 13.173 -14.117 1.00 77.25 92 GLU A O 1
ATOM 755 N N . ILE A 1 93 ? 9.052 12.236 -16.007 1.00 74.06 93 ILE A N 1
ATOM 756 C CA . ILE A 1 93 ? 7.809 11.719 -15.446 1.00 74.06 93 ILE A CA 1
ATOM 757 C C . ILE A 1 93 ? 8.122 10.344 -14.864 1.00 74.06 93 ILE A C 1
ATOM 759 O O . ILE A 1 93 ? 8.482 9.414 -15.591 1.00 74.06 93 ILE A O 1
ATOM 763 N N . GLU A 1 94 ? 7.978 10.215 -13.547 1.00 67.06 94 GLU A N 1
ATOM 764 C CA . GLU A 1 94 ? 8.039 8.916 -12.893 1.00 67.06 94 GLU A CA 1
ATOM 765 C C . GLU A 1 94 ? 6.787 8.118 -13.267 1.00 67.06 94 GLU A C 1
ATOM 767 O O . GLU A 1 94 ? 5.695 8.427 -12.810 1.00 67.06 94 GLU A O 1
ATOM 772 N N . THR A 1 95 ? 6.929 7.095 -14.109 1.00 68.19 95 THR A N 1
ATOM 773 C CA . THR A 1 95 ? 5.804 6.261 -14.575 1.00 68.19 95 THR A CA 1
ATOM 774 C C . THR A 1 95 ? 5.382 5.189 -13.573 1.00 68.19 95 THR A C 1
ATOM 776 O O . THR A 1 95 ? 4.322 4.590 -13.714 1.00 68.19 95 THR A O 1
ATOM 779 N N . ASP A 1 96 ? 6.210 4.935 -12.560 1.00 71.50 96 ASP A N 1
ATOM 780 C CA . ASP A 1 96 ? 6.032 3.833 -11.608 1.00 71.50 96 ASP A CA 1
ATOM 781 C C . ASP A 1 96 ? 5.539 4.290 -10.231 1.00 71.50 96 ASP A C 1
ATOM 783 O O . ASP A 1 96 ? 5.533 3.494 -9.294 1.00 71.50 96 ASP A O 1
ATOM 787 N N . PHE A 1 97 ? 5.202 5.571 -10.062 1.00 66.50 97 PHE A N 1
ATOM 788 C CA . PHE A 1 97 ? 4.873 6.128 -8.745 1.00 66.50 97 PHE A CA 1
ATOM 789 C C . PHE A 1 97 ? 3.675 5.422 -8.080 1.00 66.50 97 PHE A C 1
ATOM 791 O O . PHE A 1 97 ? 3.604 5.354 -6.853 1.00 66.50 97 PHE A O 1
ATOM 798 N N . ASP A 1 98 ? 2.790 4.835 -8.891 1.00 70.62 98 ASP A N 1
ATOM 799 C CA . ASP A 1 98 ? 1.609 4.082 -8.457 1.00 70.62 98 ASP A CA 1
ATOM 800 C C . ASP A 1 98 ? 1.839 2.564 -8.339 1.00 70.62 98 ASP A C 1
ATOM 802 O O . ASP A 1 98 ? 0.927 1.822 -7.960 1.00 70.62 98 ASP A O 1
ATOM 806 N N . LEU A 1 99 ? 3.040 2.072 -8.662 1.00 88.12 99 LEU A N 1
ATOM 807 C CA . LEU A 1 99 ? 3.322 0.640 -8.647 1.00 88.12 99 LEU A CA 1
ATOM 808 C C . LEU A 1 99 ? 3.674 0.133 -7.252 1.00 88.12 99 LEU A C 1
ATOM 810 O O . LEU A 1 99 ? 4.522 0.673 -6.538 1.00 88.12 99 LEU A O 1
ATOM 814 N N . GLY A 1 100 ? 3.036 -0.974 -6.891 1.00 90.81 100 GLY A N 1
ATOM 815 C CA . GLY A 1 100 ? 3.102 -1.571 -5.571 1.00 90.81 100 GLY A CA 1
ATOM 816 C C . GLY A 1 100 ? 1.728 -1.694 -4.926 1.00 90.81 100 GLY A C 1
ATOM 817 O O . GLY A 1 100 ? 0.692 -1.626 -5.582 1.00 90.81 100 GLY A O 1
ATOM 818 N N . ILE A 1 101 ? 1.717 -1.892 -3.611 1.00 93.75 101 ILE A N 1
ATOM 819 C CA . ILE A 1 101 ? 0.488 -1.993 -2.819 1.00 93.75 101 ILE A CA 1
ATOM 820 C C . ILE A 1 101 ? 0.605 -1.176 -1.546 1.00 93.75 101 ILE A C 1
ATOM 822 O O . ILE A 1 101 ? 1.623 -1.195 -0.851 1.00 93.75 101 ILE A O 1
ATOM 826 N N . ALA A 1 102 ? -0.469 -0.468 -1.235 1.00 94.94 102 ALA A N 1
ATOM 827 C CA . ALA A 1 102 ? -0.569 0.419 -0.101 1.00 94.94 102 ALA A CA 1
ATOM 828 C C . ALA A 1 102 ? -1.800 0.090 0.742 1.00 94.94 102 ALA A C 1
ATOM 830 O O . ALA A 1 102 ? -2.863 -0.282 0.239 1.00 94.94 102 ALA A O 1
ATOM 831 N N . ILE A 1 103 ? -1.661 0.282 2.051 1.00 97.44 103 ILE A N 1
ATOM 832 C CA . ILE A 1 103 ? -2.777 0.282 2.992 1.00 97.44 103 ILE A CA 1
ATOM 833 C C . ILE A 1 103 ? -2.965 1.711 3.469 1.00 97.44 103 ILE A C 1
ATOM 835 O O . ILE A 1 103 ? -2.051 2.316 4.034 1.00 97.44 103 ILE A O 1
ATOM 839 N N . TYR A 1 104 ? -4.175 2.219 3.294 1.00 97.75 104 TYR A N 1
ATOM 840 C CA . TYR A 1 104 ? -4.589 3.520 3.776 1.00 97.75 104 TYR A CA 1
ATOM 841 C C . TYR A 1 104 ? -5.599 3.392 4.912 1.00 97.75 104 TYR A C 1
ATOM 843 O O . TYR A 1 104 ? -6.482 2.532 4.876 1.00 97.75 104 TYR A O 1
ATOM 851 N N . LEU A 1 105 ? -5.508 4.291 5.888 1.00 97.75 105 LEU A N 1
ATOM 852 C CA . LEU A 1 105 ? -6.572 4.579 6.843 1.00 97.75 105 LEU A CA 1
ATOM 853 C C . LEU A 1 105 ? -7.422 5.719 6.290 1.00 97.75 105 LEU A C 1
ATOM 855 O O . LEU A 1 105 ? -6.900 6.755 5.881 1.00 97.75 105 LEU A O 1
ATOM 859 N N . VAL A 1 106 ? -8.736 5.530 6.290 1.00 96.94 106 VAL A N 1
ATOM 860 C CA . VAL A 1 106 ? -9.699 6.498 5.765 1.00 96.94 106 VAL A CA 1
ATOM 861 C C . VAL A 1 106 ? -10.710 6.831 6.851 1.00 96.94 106 VAL A C 1
ATOM 863 O O . VAL A 1 106 ? -11.340 5.935 7.420 1.00 96.94 106 VAL A O 1
ATOM 866 N N . MET A 1 107 ? -10.872 8.121 7.136 1.00 95.06 107 MET A N 1
ATOM 867 C CA . MET A 1 107 ? -11.876 8.592 8.087 1.00 95.06 107 MET A CA 1
ATOM 868 C C . MET A 1 107 ? -13.283 8.367 7.524 1.00 95.06 107 MET A C 1
ATOM 870 O O . MET A 1 107 ? -13.521 8.520 6.325 1.00 95.06 107 MET A O 1
ATOM 874 N N . ALA A 1 108 ? -14.231 7.978 8.377 1.00 91.69 108 ALA A N 1
ATOM 875 C CA . ALA A 1 108 ? -15.585 7.623 7.946 1.00 91.69 108 ALA A CA 1
ATOM 876 C C . ALA A 1 108 ? -16.361 8.794 7.314 1.00 91.69 108 ALA A C 1
ATOM 878 O O . ALA A 1 108 ? -17.300 8.563 6.552 1.00 91.69 108 ALA A O 1
ATOM 879 N N . ASP A 1 109 ? -15.968 10.023 7.635 1.00 92.06 109 ASP A N 1
ATOM 880 C CA . ASP A 1 109 ? -16.494 11.293 7.137 1.00 92.06 109 ASP A CA 1
ATOM 881 C C . ASP A 1 109 ? -15.636 11.921 6.023 1.00 92.06 109 ASP A C 1
ATOM 883 O O . ASP A 1 109 ? -15.922 13.038 5.591 1.00 92.06 109 ASP A O 1
ATOM 887 N N . SER A 1 110 ? -14.618 11.206 5.525 1.00 93.25 110 SER A N 1
ATOM 888 C CA . SER A 1 110 ? -13.760 11.672 4.431 1.00 93.25 110 SER A CA 1
ATOM 889 C C . SER A 1 110 ? -14.586 12.020 3.188 1.00 93.25 110 SER A C 1
ATOM 891 O O . SER A 1 110 ? -15.484 11.277 2.772 1.00 93.25 110 SER A O 1
ATOM 893 N N . LYS A 1 111 ? -14.271 13.166 2.577 1.00 94.50 111 LYS A N 1
ATOM 894 C CA . LYS A 1 111 ? -14.890 13.599 1.321 1.00 94.50 111 LYS A CA 1
ATOM 895 C C . LYS A 1 111 ? -14.507 12.651 0.191 1.00 94.50 111 LYS A C 1
ATOM 897 O O . LYS A 1 111 ? -13.380 12.158 0.124 1.00 94.50 111 LYS A O 1
ATOM 902 N N . THR A 1 112 ? -15.446 12.444 -0.726 1.00 94.44 112 THR A N 1
ATOM 903 C CA . THR A 1 112 ? -15.256 11.563 -1.878 1.00 94.44 112 THR A CA 1
ATOM 904 C C . THR A 1 112 ? -15.528 12.283 -3.189 1.00 94.44 112 THR A C 1
ATOM 906 O O . THR A 1 112 ? -16.356 13.194 -3.255 1.00 94.44 112 THR A O 1
ATOM 909 N N . CYS A 1 113 ? -14.832 11.860 -4.237 1.00 91.50 113 CYS A N 1
ATOM 910 C CA . CYS A 1 113 ? -15.190 12.126 -5.625 1.00 91.50 113 CYS A CA 1
ATOM 911 C C . CYS A 1 113 ? -15.202 10.810 -6.413 1.00 91.50 113 CYS A C 1
ATOM 913 O O . CYS A 1 113 ? -14.736 9.782 -5.922 1.00 91.50 113 CYS A O 1
ATOM 915 N N . LEU A 1 114 ? -15.781 10.837 -7.612 1.00 91.44 114 LEU A N 1
ATOM 916 C CA . LEU A 1 114 ? -15.772 9.699 -8.526 1.00 91.44 114 LEU A CA 1
ATOM 917 C C . LEU A 1 114 ? -14.705 9.912 -9.59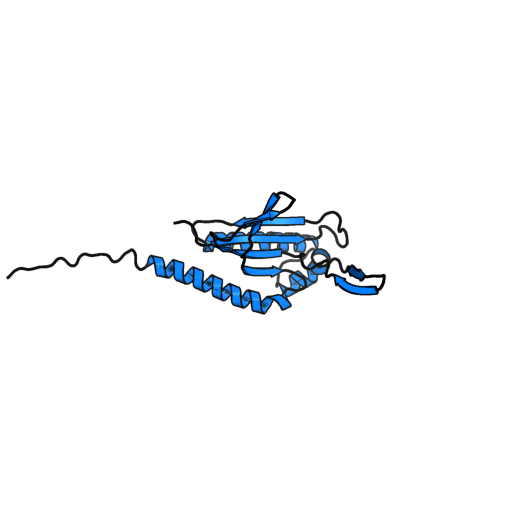8 1.00 91.44 114 LEU A C 1
ATOM 919 O O . LEU A 1 114 ? -14.577 11.026 -10.114 1.00 91.44 114 LEU A O 1
ATOM 923 N N . SER A 1 115 ? -13.962 8.857 -9.922 1.00 83.69 115 SER A N 1
ATOM 924 C CA . SER A 1 115 ? -13.120 8.821 -11.116 1.00 83.69 115 SER A CA 1
ATOM 925 C C . SER A 1 115 ? -13.984 8.784 -12.384 1.00 83.69 115 SER A C 1
ATOM 927 O O . SER A 1 115 ? -15.204 8.585 -12.319 1.00 83.69 115 SER A O 1
ATOM 929 N N . LEU A 1 116 ? -13.362 8.966 -13.552 1.00 81.94 116 LEU A N 1
ATOM 930 C CA . LEU A 1 116 ? -14.055 8.851 -14.842 1.00 81.94 116 LEU A CA 1
ATOM 931 C C . LEU A 1 116 ? -14.564 7.419 -15.086 1.00 81.94 116 LEU A C 1
ATOM 933 O O . LEU A 1 116 ? -15.579 7.219 -15.747 1.00 81.94 116 LEU A O 1
ATOM 937 N N . GLU A 1 117 ? -13.891 6.444 -14.488 1.00 81.75 117 GLU A N 1
ATOM 938 C CA . GLU A 1 117 ? -14.172 5.010 -14.515 1.00 81.75 117 GLU A CA 1
ATOM 939 C C . GLU A 1 117 ? -15.214 4.601 -13.454 1.00 81.75 117 GLU A C 1
ATOM 941 O O . GLU A 1 117 ? -15.631 3.445 -13.398 1.00 81.75 117 GLU A O 1
ATOM 946 N N . GLY A 1 118 ? -15.677 5.549 -12.629 1.00 83.69 118 GLY A N 1
ATOM 947 C CA . GLY A 1 118 ? -16.699 5.334 -11.603 1.00 83.69 118 GLY A CA 1
ATOM 948 C C . GLY A 1 118 ? -16.162 4.860 -10.251 1.00 83.69 118 GLY A C 1
ATOM 949 O O . GLY A 1 118 ? -16.952 4.494 -9.376 1.00 83.69 118 GLY A O 1
ATOM 950 N N . GLU A 1 119 ? -14.847 4.883 -10.040 1.00 84.56 119 GLU A N 1
ATOM 951 C CA . GLU A 1 119 ? -14.247 4.502 -8.765 1.00 84.56 119 GLU A CA 1
ATOM 952 C C . GLU A 1 119 ? -14.403 5.600 -7.712 1.00 84.56 119 GLU A C 1
ATOM 954 O O . GLU A 1 119 ? -14.321 6.792 -8.002 1.00 84.56 119 GLU A O 1
ATOM 959 N N . THR A 1 120 ? -14.603 5.211 -6.451 1.00 88.69 120 THR A N 1
ATOM 960 C CA . THR A 1 120 ? -14.656 6.176 -5.344 1.00 88.69 120 THR A CA 1
ATOM 961 C C . THR A 1 120 ? -13.249 6.554 -4.896 1.00 88.69 120 THR A C 1
ATOM 963 O O . THR A 1 120 ? -12.525 5.731 -4.337 1.00 88.69 120 THR A O 1
ATOM 966 N N . ILE A 1 121 ? -12.899 7.826 -5.060 1.00 88.25 121 ILE A N 1
ATOM 967 C CA . ILE A 1 121 ? -11.642 8.409 -4.595 1.00 88.25 121 ILE A CA 1
ATOM 968 C C . ILE A 1 121 ? -11.894 9.121 -3.266 1.00 88.25 121 ILE A C 1
ATOM 970 O O . ILE A 1 121 ? -12.743 10.008 -3.168 1.00 88.25 121 ILE A O 1
ATOM 974 N N . TYR A 1 122 ? -11.132 8.747 -2.240 1.00 92.50 122 TYR A N 1
ATOM 975 C CA . TYR A 1 122 ? -11.137 9.408 -0.935 1.00 92.50 122 TYR A CA 1
ATOM 976 C C . TYR A 1 122 ? -10.103 10.5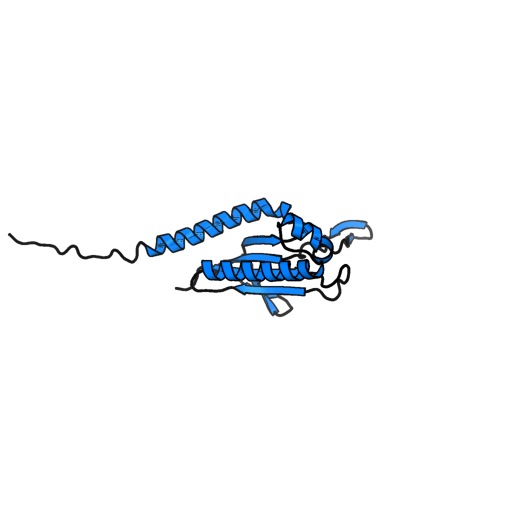32 -0.920 1.00 92.50 122 TYR A C 1
ATOM 978 O O . TYR A 1 122 ? -8.919 10.275 -1.139 1.00 92.50 122 TYR A O 1
ATOM 986 N N . GLN A 1 123 ? -10.549 11.763 -0.655 1.00 87.38 123 GLN A N 1
ATOM 987 C CA . GLN A 1 123 ? -9.678 12.946 -0.668 1.00 87.38 123 GLN A CA 1
ATOM 988 C C . GLN A 1 123 ? -8.672 12.928 0.483 1.00 87.38 123 GLN A C 1
ATOM 990 O O . GLN A 1 123 ? -7.516 13.302 0.311 1.00 87.38 123 GLN A O 1
ATOM 995 N N . GLU A 1 124 ? -9.111 12.466 1.653 1.00 88.94 124 GLU A N 1
ATOM 996 C CA . GLU A 1 124 ? -8.286 12.406 2.854 1.00 88.94 124 GLU A CA 1
ATOM 997 C C . GLU A 1 124 ? -8.116 10.946 3.268 1.00 88.94 124 GLU A C 1
ATOM 999 O O . GLU A 1 124 ? -9.065 10.289 3.718 1.00 88.94 124 GLU A O 1
ATOM 1004 N N . LYS A 1 125 ? -6.894 10.439 3.080 1.00 94.50 125 LYS A N 1
ATOM 1005 C CA . LYS A 1 125 ? -6.463 9.096 3.469 1.00 94.50 125 LYS A CA 1
ATOM 1006 C C . LYS A 1 125 ? -5.025 9.144 3.988 1.00 94.50 125 LYS A C 1
ATOM 1008 O O . LYS A 1 125 ? -4.195 9.867 3.443 1.00 94.50 125 LYS A O 1
ATOM 1013 N N . LEU A 1 126 ? -4.728 8.386 5.039 1.00 96.38 126 LEU A N 1
ATOM 1014 C CA . LEU A 1 126 ? -3.397 8.311 5.648 1.00 96.38 126 LEU A CA 1
ATOM 1015 C C . LEU A 1 126 ? -2.705 7.028 5.200 1.00 96.38 126 LEU A C 1
ATOM 1017 O O . LEU A 1 126 ? -3.283 5.954 5.338 1.00 96.38 126 LEU A O 1
ATOM 1021 N N . LEU A 1 127 ? -1.483 7.118 4.679 1.00 96.62 127 LEU A N 1
ATOM 1022 C CA . LEU A 1 127 ? -0.691 5.948 4.291 1.00 96.62 127 LEU A CA 1
ATOM 1023 C C . LEU A 1 127 ? -0.154 5.238 5.543 1.00 96.62 127 LEU A C 1
ATOM 1025 O O . LEU A 1 127 ? 0.617 5.831 6.294 1.00 96.62 127 LEU A O 1
ATOM 1029 N N . ILE A 1 128 ? -0.557 3.983 5.757 1.00 97.00 128 ILE A N 1
ATOM 1030 C CA . ILE A 1 128 ? -0.206 3.162 6.934 1.00 97.00 128 ILE A CA 1
ATOM 1031 C C . ILE A 1 128 ? 0.793 2.055 6.583 1.00 97.00 128 ILE A C 1
ATOM 1033 O O . ILE A 1 128 ? 1.542 1.587 7.438 1.00 97.00 128 ILE A O 1
ATOM 1037 N N . HIS A 1 129 ? 0.800 1.607 5.332 1.00 95.06 129 HIS A N 1
ATOM 1038 C CA . HIS A 1 129 ? 1.744 0.614 4.841 1.00 95.06 129 HIS A CA 1
ATOM 1039 C C . HIS A 1 129 ? 1.952 0.796 3.343 1.00 95.06 129 HIS A C 1
ATOM 1041 O O . HIS A 1 129 ? 1.007 1.152 2.642 1.00 95.06 129 HIS A O 1
ATOM 1047 N N . LEU A 1 130 ? 3.165 0.525 2.872 1.00 93.31 130 LEU A N 1
ATOM 1048 C CA . LEU A 1 130 ? 3.531 0.581 1.465 1.00 93.31 130 LEU A CA 1
ATOM 1049 C C . LEU A 1 130 ? 4.553 -0.512 1.167 1.00 93.31 130 LEU A C 1
ATOM 1051 O O . LEU A 1 130 ? 5.530 -0.664 1.901 1.00 93.31 130 LEU A O 1
ATOM 1055 N N . MET A 1 131 ? 4.343 -1.217 0.064 1.00 91.31 131 MET A N 1
ATOM 1056 C CA . MET A 1 131 ? 5.370 -1.986 -0.619 1.00 91.31 131 MET A CA 1
ATOM 1057 C C . MET A 1 131 ? 5.475 -1.449 -2.045 1.00 91.31 131 MET A C 1
ATOM 1059 O O . MET A 1 131 ? 4.625 -1.749 -2.878 1.00 91.31 131 MET A O 1
ATOM 1063 N N . SER A 1 132 ? 6.508 -0.652 -2.300 1.00 90.62 132 SER A N 1
ATOM 1064 C CA . SER A 1 132 ? 6.869 -0.116 -3.615 1.00 90.62 132 SER A CA 1
ATOM 1065 C C . SER A 1 132 ? 8.382 0.100 -3.682 1.00 90.62 132 SER A C 1
ATOM 1067 O O . SER A 1 132 ? 9.068 0.021 -2.655 1.00 90.62 132 SER A O 1
ATOM 1069 N N . LYS A 1 133 ? 8.907 0.418 -4.871 1.00 86.88 133 LYS A N 1
ATOM 1070 C CA . LYS A 1 133 ? 10.328 0.758 -5.048 1.00 86.88 133 LYS A CA 1
ATOM 1071 C C . LYS A 1 133 ? 10.776 1.968 -4.207 1.00 86.88 133 LYS A C 1
ATOM 1073 O O . LYS A 1 133 ? 11.929 2.022 -3.797 1.00 86.88 133 LYS A O 1
ATOM 1078 N N . ASN A 1 134 ? 9.849 2.870 -3.870 1.00 85.69 134 ASN A N 1
ATOM 1079 C CA . ASN A 1 134 ? 10.120 4.106 -3.127 1.00 85.69 134 ASN A CA 1
ATOM 1080 C C . ASN A 1 134 ? 9.754 3.989 -1.632 1.00 85.69 134 ASN A C 1
ATOM 1082 O O . ASN A 1 134 ? 9.620 5.001 -0.949 1.00 85.69 134 ASN A O 1
ATOM 1086 N N . MET A 1 135 ? 9.576 2.774 -1.087 1.00 87.88 135 MET A N 1
ATOM 1087 C CA . MET A 1 135 ? 9.140 2.558 0.307 1.00 87.88 135 MET A CA 1
ATOM 1088 C C . MET A 1 135 ? 9.947 3.374 1.332 1.00 87.88 135 MET A C 1
ATOM 1090 O O . MET A 1 135 ? 9.370 3.935 2.268 1.00 87.88 135 MET A O 1
ATOM 1094 N N . ASP A 1 136 ? 11.268 3.443 1.162 1.00 88.62 136 ASP A N 1
ATOM 1095 C CA . ASP A 1 136 ? 12.155 4.124 2.106 1.00 88.62 136 ASP A CA 1
ATOM 1096 C C . ASP A 1 136 ? 11.885 5.637 2.185 1.00 88.62 136 ASP A C 1
ATOM 1098 O O . ASP A 1 136 ? 12.006 6.221 3.265 1.00 88.62 136 ASP A O 1
ATOM 1102 N N . GLU A 1 137 ? 11.428 6.260 1.095 1.00 90.31 137 GLU A N 1
ATOM 1103 C CA . GLU A 1 137 ? 11.068 7.686 1.049 1.00 90.31 137 GLU A CA 1
ATOM 1104 C C . GLU A 1 137 ? 9.812 7.986 1.878 1.00 90.31 137 GLU A C 1
ATOM 1106 O O . GLU A 1 137 ? 9.703 9.033 2.518 1.00 90.31 137 GLU A O 1
ATOM 1111 N N . TYR A 1 138 ? 8.883 7.030 1.940 1.00 91.06 138 TYR A N 1
ATOM 1112 C CA . TYR A 1 138 ? 7.625 7.161 2.680 1.00 91.06 138 TYR A CA 1
ATOM 1113 C C . TYR A 1 138 ? 7.720 6.711 4.137 1.00 91.06 138 TYR A C 1
ATOM 1115 O O . TYR A 1 138 ? 6.752 6.865 4.885 1.00 91.06 138 TYR A O 1
ATOM 1123 N N . ARG A 1 139 ? 8.862 6.175 4.577 1.00 92.44 139 ARG A N 1
ATOM 1124 C CA . ARG A 1 139 ? 9.000 5.572 5.909 1.00 92.44 139 ARG A CA 1
ATOM 1125 C C . ARG A 1 139 ? 8.644 6.536 7.040 1.00 92.44 139 ARG A C 1
ATOM 1127 O O . ARG A 1 139 ? 7.850 6.186 7.906 1.00 92.44 139 ARG A O 1
ATOM 1134 N N . ALA A 1 140 ? 9.166 7.762 6.999 1.00 95.06 140 ALA A N 1
ATOM 1135 C CA . ALA A 1 140 ? 8.883 8.769 8.024 1.00 95.06 140 ALA A CA 1
ATOM 1136 C C . ALA A 1 140 ? 7.396 9.173 8.058 1.00 95.06 140 ALA A C 1
ATOM 1138 O O . ALA A 1 140 ? 6.823 9.344 9.134 1.00 95.06 140 ALA A O 1
ATOM 1139 N N . LEU A 1 141 ? 6.759 9.282 6.885 1.00 95.31 141 LEU A N 1
ATOM 1140 C CA . LEU A 1 141 ? 5.326 9.567 6.773 1.00 95.31 141 LEU A CA 1
ATOM 1141 C C . LEU A 1 141 ? 4.486 8.419 7.349 1.00 95.31 141 LEU A C 1
ATOM 1143 O O . LEU A 1 141 ? 3.528 8.662 8.082 1.00 95.31 141 LEU A O 1
ATOM 1147 N N . ILE A 1 142 ? 4.848 7.174 7.032 1.00 96.56 142 ILE A N 1
ATOM 1148 C CA . ILE A 1 142 ? 4.180 5.974 7.549 1.00 96.56 142 ILE A CA 1
ATOM 1149 C C . ILE A 1 142 ? 4.294 5.919 9.073 1.00 96.56 142 ILE A C 1
ATOM 1151 O O . ILE A 1 142 ? 3.280 5.744 9.747 1.00 96.56 142 ILE A O 1
ATOM 1155 N N . ASP A 1 143 ? 5.490 6.135 9.624 1.00 96.75 143 ASP A N 1
ATOM 1156 C CA . ASP A 1 143 ? 5.715 6.144 11.073 1.00 96.75 143 ASP A CA 1
ATOM 1157 C C . ASP A 1 143 ? 4.851 7.216 11.763 1.00 96.75 143 ASP A C 1
ATOM 1159 O O . ASP A 1 143 ? 4.198 6.942 12.773 1.00 96.75 143 ASP A O 1
ATOM 1163 N N . GLN A 1 144 ? 4.757 8.419 11.186 1.00 97.62 144 GLN A N 1
ATOM 1164 C CA . GLN A 1 144 ? 3.883 9.477 11.698 1.00 97.62 144 GLN A CA 1
ATOM 1165 C C . GLN A 1 144 ? 2.398 9.085 11.640 1.00 97.62 144 GLN A C 1
ATOM 1167 O O . GLN A 1 144 ? 1.662 9.291 12.608 1.00 97.62 144 GLN A O 1
ATOM 1172 N N . ASN A 1 145 ? 1.944 8.501 10.532 1.00 97.88 145 ASN A N 1
ATOM 1173 C CA . ASN A 1 145 ? 0.551 8.088 10.373 1.00 97.88 145 ASN A CA 1
ATOM 1174 C C . ASN A 1 145 ? 0.180 6.917 11.293 1.00 97.88 145 ASN A C 1
ATOM 1176 O O . ASN A 1 145 ? -0.952 6.860 11.773 1.00 97.88 145 ASN A O 1
ATOM 1180 N N . LEU A 1 146 ? 1.121 6.020 11.598 1.00 97.44 146 LEU A N 1
ATOM 1181 C CA . LEU A 1 146 ? 0.940 4.956 12.589 1.00 97.44 146 LEU A CA 1
ATOM 1182 C C . LEU A 1 146 ? 0.729 5.521 14.001 1.00 97.44 146 LEU A C 1
ATOM 1184 O O . LEU A 1 146 ? -0.098 5.000 14.749 1.00 97.44 146 LEU A O 1
ATOM 1188 N N . LEU A 1 147 ? 1.403 6.619 14.362 1.00 97.25 147 LEU A N 1
ATOM 1189 C CA . LEU A 1 147 ? 1.146 7.314 15.632 1.00 97.25 147 LEU A CA 1
ATOM 1190 C C . LEU A 1 147 ? -0.262 7.926 15.671 1.00 97.25 147 LEU A C 1
ATOM 1192 O O . LEU A 1 147 ? -0.940 7.859 16.699 1.00 97.25 147 LEU A O 1
ATOM 1196 N N . VAL A 1 148 ? -0.727 8.488 14.550 1.00 96.19 148 VAL A N 1
ATOM 1197 C CA . VAL A 1 148 ? -2.105 8.992 14.423 1.00 96.19 148 VAL A CA 1
ATOM 1198 C C . VAL A 1 148 ? -3.113 7.849 14.562 1.00 96.19 148 VAL A C 1
ATOM 1200 O O . VAL A 1 148 ? -4.061 7.968 15.340 1.00 96.19 148 VAL A O 1
ATOM 1203 N N . GLU A 1 149 ? -2.891 6.731 13.865 1.00 96.06 149 GLU A N 1
ATOM 1204 C CA . GLU A 1 149 ? -3.701 5.510 13.970 1.00 96.06 149 GLU A CA 1
ATOM 1205 C C . GLU A 1 149 ? -3.794 5.039 15.429 1.00 96.06 149 GLU A C 1
ATOM 1207 O O . GLU A 1 149 ? -4.896 4.814 15.937 1.00 96.06 149 GLU A O 1
ATOM 1212 N N . GLN A 1 150 ? -2.660 4.945 16.129 1.00 95.19 150 GLN A N 1
ATOM 1213 C CA . GLN A 1 150 ? -2.626 4.531 17.530 1.00 95.19 150 GLN A CA 1
ATOM 1214 C C . GLN A 1 150 ? -3.455 5.469 18.417 1.00 95.19 150 GLN A C 1
ATOM 1216 O O . GLN A 1 150 ? -4.277 5.002 19.204 1.00 95.19 150 GLN A O 1
ATOM 1221 N N . GLY A 1 151 ? -3.329 6.787 18.235 1.00 94.38 151 GLY A N 1
ATOM 1222 C CA . GLY A 1 151 ? -4.133 7.761 18.976 1.00 94.38 151 GLY A CA 1
ATOM 1223 C C . GLY A 1 151 ? -5.643 7.621 18.735 1.00 94.38 151 GLY A C 1
ATOM 1224 O O . GLY A 1 151 ? -6.441 7.881 19.639 1.00 94.38 151 GLY A O 1
ATOM 1225 N N . LEU A 1 152 ? -6.064 7.182 17.544 1.00 93.25 152 LEU A N 1
ATOM 1226 C CA . LEU A 1 152 ? -7.470 6.872 17.260 1.00 93.25 152 LEU A CA 1
ATOM 1227 C C . LEU A 1 152 ? -7.932 5.605 17.993 1.00 93.25 152 LEU A C 1
ATOM 1229 O O . LEU A 1 152 ? -9.040 5.588 18.538 1.00 93.25 152 LEU A O 1
ATOM 1233 N N . PHE A 1 153 ? -7.092 4.568 18.049 1.00 92.75 153 PHE A N 1
ATOM 1234 C CA . PHE A 1 153 ? -7.370 3.364 18.837 1.00 92.75 153 PHE A CA 1
ATOM 1235 C C . PHE A 1 153 ? -7.494 3.671 20.332 1.00 92.75 153 PHE A C 1
ATOM 1237 O O . PHE A 1 153 ? -8.452 3.224 20.967 1.00 92.75 153 PHE A O 1
ATOM 1244 N N . ASP A 1 154 ? -6.598 4.487 20.881 1.00 91.25 154 ASP A N 1
ATOM 1245 C CA . ASP A 1 154 ? -6.611 4.844 22.302 1.00 91.25 154 ASP A CA 1
ATOM 1246 C C . ASP A 1 154 ? -7.893 5.595 22.687 1.00 91.25 154 ASP A C 1
ATOM 1248 O O . ASP A 1 154 ? -8.495 5.315 23.725 1.00 91.25 154 ASP A O 1
ATOM 1252 N N . ARG A 1 155 ? -8.382 6.497 21.822 1.00 88.56 155 ARG A N 1
ATOM 1253 C CA . ARG A 1 155 ? -9.663 7.202 22.029 1.00 88.56 155 ARG A CA 1
ATOM 1254 C C . ARG A 1 155 ? -10.862 6.259 22.024 1.00 88.56 155 ARG A C 1
ATOM 1256 O O . ARG A 1 155 ? -11.804 6.473 22.784 1.00 88.56 155 ARG A O 1
ATOM 1263 N N . LEU A 1 156 ? -10.838 5.223 21.188 1.00 85.94 156 LEU A N 1
ATOM 1264 C CA . LEU A 1 156 ? -11.902 4.219 21.147 1.00 85.94 156 LEU A CA 1
ATOM 1265 C C . LEU A 1 156 ? -11.942 3.377 22.424 1.00 85.94 156 LEU A C 1
ATOM 1267 O O . LEU A 1 156 ? -13.028 3.064 22.904 1.00 85.94 156 LEU A O 1
ATOM 1271 N N . ILE A 1 157 ? -10.779 3.048 22.989 1.00 79.38 157 ILE A N 1
ATOM 1272 C CA . ILE A 1 157 ? -10.673 2.289 24.241 1.00 79.38 157 ILE A CA 1
ATOM 1273 C C . ILE A 1 157 ? -11.037 3.180 25.439 1.00 79.38 157 ILE A C 1
ATOM 1275 O O . ILE A 1 157 ? -11.863 2.797 26.265 1.00 79.38 157 ILE A O 1
ATOM 1279 N N . GLY A 1 158 ? -10.488 4.397 25.509 1.00 69.00 158 GLY A N 1
ATOM 1280 C CA . GLY A 1 158 ? -10.762 5.361 26.583 1.00 69.00 158 GLY A CA 1
ATOM 1281 C C . GLY A 1 158 ? -12.199 5.899 26.590 1.00 69.00 158 GLY A C 1
ATOM 1282 O O . GLY A 1 158 ? -12.723 6.256 27.642 1.00 69.00 158 GLY A O 1
ATOM 1283 N N . GLY A 1 159 ? -12.873 5.912 25.436 1.00 58.47 159 GLY A N 1
ATOM 1284 C CA . GLY A 1 159 ? -14.296 6.244 25.329 1.00 58.47 159 GLY A CA 1
ATOM 1285 C C . GLY A 1 159 ? -15.235 5.150 25.853 1.00 58.47 159 GLY A C 1
ATOM 1286 O O . GLY A 1 159 ? -16.385 5.445 26.174 1.00 58.47 159 GLY A O 1
ATOM 1287 N N . GLN A 1 160 ? -14.767 3.902 25.988 1.00 53.81 160 GLN A N 1
ATOM 1288 C CA . GLN A 1 160 ? -15.571 2.800 26.535 1.00 53.81 160 GLN A CA 1
ATOM 1289 C C . GLN A 1 160 ? -15.586 2.762 28.070 1.00 53.81 160 GLN A C 1
ATOM 1291 O O . GLN A 1 160 ? -16.535 2.240 28.651 1.00 53.81 160 GLN A O 1
ATOM 1296 N N . THR A 1 161 ? -14.602 3.356 28.751 1.00 46.97 161 THR A N 1
ATOM 1297 C CA . THR A 1 161 ? -14.513 3.337 30.223 1.00 46.97 161 THR A CA 1
ATOM 1298 C C . THR A 1 161 ? -15.411 4.356 30.930 1.00 46.97 161 THR A C 1
ATOM 1300 O O . THR A 1 161 ? -15.669 4.195 32.120 1.00 46.97 161 THR A O 1
ATOM 1303 N N . ILE A 1 162 ? -15.944 5.371 30.239 1.00 47.53 162 ILE A N 1
ATOM 1304 C CA . ILE A 1 162 ? -16.751 6.436 30.877 1.00 47.53 162 ILE A CA 1
ATOM 1305 C C . ILE A 1 162 ? -18.267 6.138 30.839 1.00 47.53 162 ILE A C 1
ATOM 1307 O O . ILE A 1 162 ? -19.027 6.680 31.637 1.00 47.53 162 ILE A O 1
ATOM 1311 N N . SER A 1 163 ? -18.732 5.201 30.005 1.00 44.56 163 SER A N 1
ATOM 1312 C CA . SER A 1 163 ? -20.168 4.879 29.878 1.00 44.56 163 SER A CA 1
ATOM 1313 C C . SER A 1 163 ? -20.713 3.899 30.939 1.00 44.56 163 SER A C 1
ATOM 1315 O O . SER A 1 163 ? -21.895 3.562 30.894 1.00 44.56 163 SER A O 1
ATOM 1317 N N . GLY A 1 164 ? -19.885 3.420 31.877 1.00 42.59 164 GLY A N 1
ATOM 1318 C CA . GLY A 1 164 ? -20.274 2.418 32.884 1.00 42.59 164 GLY A CA 1
ATOM 1319 C C . GLY A 1 164 ? -20.414 2.932 34.320 1.00 42.59 164 GLY A C 1
ATOM 1320 O O . GLY A 1 164 ? -20.783 2.161 35.200 1.00 42.59 164 GLY A O 1
ATOM 1321 N N . ALA A 1 165 ? -20.123 4.209 34.586 1.00 44.97 165 ALA A N 1
ATOM 1322 C CA . ALA A 1 165 ? -20.103 4.759 35.943 1.00 44.97 165 ALA A CA 1
ATOM 1323 C C . ALA A 1 165 ? -21.152 5.863 36.129 1.00 44.97 165 ALA A C 1
ATOM 1325 O O . ALA A 1 165 ? -20.825 7.009 36.427 1.00 44.97 165 ALA A O 1
ATOM 1326 N N . SER A 1 166 ? -22.433 5.520 35.981 1.00 42.28 166 SER A N 1
ATOM 1327 C CA . SER A 1 166 ? -23.526 6.354 36.487 1.00 42.28 166 SER A CA 1
ATOM 1328 C C . SER A 1 166 ? -24.244 5.659 37.644 1.00 42.28 166 SER A C 1
ATOM 1330 O O . SER A 1 166 ? -24.966 4.691 37.446 1.00 42.28 166 SER A O 1
ATOM 1332 N N . MET A 1 167 ? -24.053 6.238 38.832 1.00 41.59 167 MET A N 1
ATOM 1333 C CA . MET A 1 167 ? -25.005 6.317 39.945 1.00 41.59 167 MET A CA 1
ATOM 1334 C C . MET A 1 167 ? -25.583 5.020 40.536 1.00 41.59 167 MET A C 1
ATOM 1336 O O . MET A 1 167 ? -26.600 4.514 40.088 1.00 41.59 167 MET A O 1
ATOM 1340 N N . GLN A 1 168 ? -25.071 4.665 41.717 1.00 42.00 168 GLN A N 1
ATOM 1341 C CA . GLN A 1 168 ? -25.903 4.487 42.914 1.00 42.00 168 GLN A CA 1
ATOM 1342 C C . GLN A 1 168 ? -25.052 4.808 44.154 1.00 42.00 168 GLN A C 1
ATOM 1344 O O . GLN A 1 168 ? -24.403 3.952 44.745 1.00 42.00 168 GLN A O 1
ATOM 1349 N N . ARG A 1 169 ? -25.017 6.087 44.542 1.00 41.38 169 ARG A N 1
ATOM 1350 C CA . ARG A 1 169 ? -24.870 6.446 45.956 1.00 41.38 169 ARG A CA 1
ATOM 1351 C C . ARG A 1 169 ? -26.217 6.982 46.394 1.00 41.38 169 ARG A C 1
ATOM 1353 O O . ARG A 1 169 ? -26.513 8.164 46.238 1.00 41.38 169 ARG A O 1
ATOM 1360 N N . SER A 1 170 ? -27.049 6.054 46.842 1.00 41.88 170 SER A N 1
ATOM 1361 C CA . SER A 1 170 ? -28.233 6.341 47.631 1.00 41.88 170 SER A CA 1
ATOM 1362 C C . SER A 1 170 ? -27.787 7.154 48.842 1.00 41.88 170 SER A C 1
ATOM 1364 O O . SER A 1 170 ? -26.890 6.744 49.577 1.00 41.88 170 SER A O 1
ATOM 1366 N N . ARG A 1 171 ? -28.387 8.332 48.996 1.00 47.81 171 ARG A N 1
ATOM 1367 C CA . ARG A 1 171 ? -28.478 9.021 50.278 1.00 47.81 171 ARG A CA 1
ATOM 1368 C C . ARG A 1 171 ? -29.174 8.087 51.269 1.00 47.81 171 ARG A C 1
ATOM 1370 O O . ARG A 1 171 ? -30.301 7.682 51.010 1.00 47.81 171 ARG A O 1
ATOM 1377 N N . GLU A 1 172 ? -28.513 7.806 52.377 1.00 48.69 172 GLU A N 1
ATOM 1378 C CA . GLU A 1 172 ? -29.156 7.643 53.682 1.00 48.69 172 GLU A CA 1
ATOM 1379 C C . GLU A 1 172 ? -28.728 8.909 54.444 1.00 48.69 172 GLU A C 1
ATOM 1381 O O . GLU A 1 172 ? -27.566 9.063 54.803 1.00 48.69 172 GLU A O 1
ATOM 1386 N N . ASP A 1 173 ? -29.488 10.000 54.365 1.00 48.75 173 ASP A N 1
ATOM 1387 C CA . ASP A 1 173 ? -30.571 10.327 55.294 1.00 48.75 173 ASP A CA 1
ATOM 1388 C C . ASP A 1 173 ? -31.158 9.127 56.048 1.00 48.75 173 ASP A C 1
ATOM 1390 O O . ASP A 1 173 ? -31.949 8.372 55.489 1.00 48.75 173 ASP A O 1
ATOM 1394 N N . LEU A 1 174 ? -30.787 8.977 57.325 1.00 45.16 174 LEU A N 1
ATOM 1395 C CA . LEU A 1 174 ? -31.709 9.023 58.471 1.00 45.16 174 LEU A CA 1
ATOM 1396 C C . LEU A 1 174 ? -30.970 8.723 59.793 1.00 45.16 174 LEU A C 1
ATOM 1398 O O . LEU A 1 174 ? -30.223 7.754 59.892 1.00 45.16 174 LEU A O 1
ATOM 1402 N N . SER A 1 175 ? -31.302 9.553 60.792 1.00 49.72 175 SER A N 1
ATOM 1403 C CA . SER A 1 175 ? -31.005 9.527 62.243 1.00 49.72 175 SER A CA 1
ATOM 1404 C C . SER A 1 175 ? -29.594 9.858 62.727 1.00 49.72 175 SER A C 1
ATOM 1406 O O . SER A 1 175 ? -28.677 9.032 62.552 1.00 49.72 175 SER A O 1
#

Radius of gyration: 22.4 Å; chains: 1; bounding box: 46×43×90 Å

Organism: NCBI:txid1236989

Sequence (175 aa):
MKTPFFYLVSGTFMRSPGDLSNPVEVNQLFKHESPSVARKAAFRFCQNYIDVFLESKDEKFRSPQQAIQVLDDFINTRQREFARVAGQIIDEIETDFDLGIAIYLVMADSKTCLSLEGETIYQEKLLIHLMSKNMDEYRALIDQNLLVEQGLFDRLIGGQTISGASMQRSREDLS